Protein AF-A0A3B8M4D5-F1 (afdb_monomer)

pLDDT: mean 91.17, std 8.04, range [59.31, 98.25]

Nearest PDB structures (foldseek):
  3pgv-assembly1_A  TM=8.342E-01  e=9.798E-08  Klebsiella pneumoniae subsp. pneumoniae MGH 78578
  3pgv-assembly3_C  TM=8.034E-01  e=1.191E-07  Klebsiella pneumoniae subsp. pneumoniae MGH 78578
  3pgv-assembly4_D  TM=8.101E-01  e=1.448E-07  Klebsiella pneumoniae subsp. pneumoniae MGH 78578
  1nrw-assembly1_A  TM=7.906E-01  e=3.372E-07  Bacillus subtilis
  3dnp-assembly1_A-2  TM=8.404E-01  e=3.993E-06  Bacillus subtilis

Radius of gyration: 17.56 Å; Cα contacts (8 Å, |Δi|>4): 207; chains: 1; bounding box: 37×29×58 Å

Solvent-accessible surface area (backbone atoms only — not comparable to full-atom values): 8380 Å² total; per-residue (Å²): 134,87,80,77,68,63,65,47,78,37,49,44,86,78,63,58,22,42,96,84,69,48,72,48,70,69,57,52,53,53,54,53,57,46,42,75,73,71,22,46,34,30,44,40,33,66,52,47,62,86,71,44,47,66,56,42,64,72,64,71,64,47,58,34,34,32,16,47,70,59,27,32,29,26,38,69,91,61,51,79,75,45,77,62,66,78,52,71,70,57,48,52,53,50,49,53,52,47,41,71,78,37,76,86,65,56,51,69,48,79,43,97,89,69,50,33,40,23,18,74,78,45,80,83,89,69,59,94,88,63,83,77,85,54,51,73,33,93,80,107

Sequence (140 aa):
MISLPQIFGFDIDGTLLRSDGSLSKRVCSSIRAVTETGSTVVLSTGRPWSQVRHLADKLDVVEFSVCLNGATIHAFDGSLLRQNSMNQEQALAALEVARKLIPGVALGADMPDGSHIWETDFTHDFPADFDVDALVIPDA

Foldseek 3Di:
DDDDDQEDEFEQDPTQADPVRDGDPVSLVVLVVCVVVNHAYEYAYLAAPVVCLVVLVVSVRHQWYQYNRNQFIAGNVRHTPDGDDDDPVRVVVVVVVCCVVPPPDWDKDADNVRAIETEPPDDDPDDPPDDHDHDYDNRD

Mean predicted aligned error: 4.69 Å

Structure (mmCIF, N/CA/C/O backbone):
data_AF-A0A3B8M4D5-F1
#
_entry.id   AF-A0A3B8M4D5-F1
#
loop_
_atom_site.group_PDB
_atom_site.id
_atom_site.type_symbol
_atom_site.label_atom_id
_atom_site.label_alt_id
_atom_site.label_comp_id
_atom_site.label_asym_id
_atom_site.label_entity_id
_atom_site.label_seq_id
_atom_site.pdbx_PDB_ins_code
_atom_site.Cartn_x
_atom_site.Cartn_y
_atom_site.Cartn_z
_atom_site.occupancy
_atom_site.B_iso_or_equiv
_atom_site.auth_seq_id
_atom_site.auth_comp_id
_atom_site.auth_asym_id
_atom_site.auth_atom_id
_atom_site.pdbx_PDB_model_num
ATOM 1 N N . MET A 1 1 ? 3.886 -7.074 34.061 1.00 59.31 1 MET A N 1
ATOM 2 C CA . MET A 1 1 ? 2.831 -6.671 33.107 1.00 59.31 1 MET A CA 1
ATOM 3 C C . MET A 1 1 ? 3.455 -6.618 31.730 1.00 59.31 1 MET A C 1
ATOM 5 O O . MET A 1 1 ? 4.531 -6.050 31.610 1.00 59.31 1 MET A O 1
ATOM 9 N N . ILE A 1 2 ? 2.835 -7.247 30.733 1.00 73.50 2 ILE A N 1
ATOM 10 C CA . ILE A 1 2 ? 3.264 -7.108 29.338 1.00 73.50 2 ILE A CA 1
ATOM 11 C C . ILE A 1 2 ? 2.660 -5.794 28.835 1.00 73.50 2 ILE A C 1
ATOM 13 O O . ILE A 1 2 ? 1.445 -5.628 28.901 1.00 73.50 2 ILE A O 1
ATOM 17 N N . SER A 1 3 ? 3.501 -4.852 28.407 1.00 86.94 3 SER A N 1
ATOM 18 C CA . SER A 1 3 ? 3.040 -3.654 27.701 1.00 86.94 3 SER A CA 1
ATOM 19 C C . SER A 1 3 ? 2.662 -4.051 26.283 1.00 86.94 3 SER A C 1
ATOM 21 O O . SER A 1 3 ? 3.445 -4.728 25.615 1.00 86.94 3 SER A O 1
ATOM 23 N N . LEU A 1 4 ? 1.487 -3.630 25.818 1.00 91.94 4 LEU A N 1
ATOM 24 C CA . LEU A 1 4 ? 1.131 -3.794 24.414 1.00 91.94 4 LEU A CA 1
ATOM 25 C C . LEU A 1 4 ? 1.964 -2.840 23.541 1.00 91.94 4 LEU A C 1
ATOM 27 O O . LEU A 1 4 ? 2.355 -1.765 24.012 1.00 91.94 4 LEU A O 1
ATOM 31 N N . PRO A 1 5 ? 2.245 -3.219 22.282 1.00 95.81 5 PRO A N 1
ATOM 32 C CA . PRO A 1 5 ? 2.739 -2.292 21.275 1.00 95.81 5 PRO A CA 1
ATOM 33 C C . PRO A 1 5 ? 1.818 -1.076 21.128 1.00 95.81 5 PRO A C 1
ATOM 35 O O . PRO A 1 5 ? 0.593 -1.198 21.165 1.00 95.81 5 PRO A O 1
ATOM 38 N N . GLN A 1 6 ? 2.410 0.099 20.918 1.00 96.56 6 GLN A N 1
ATOM 39 C CA . GLN A 1 6 ? 1.645 1.321 20.647 1.00 96.56 6 GLN A CA 1
ATOM 40 C C . GLN A 1 6 ? 1.068 1.338 19.227 1.00 96.56 6 GLN A C 1
ATOM 42 O O . GLN A 1 6 ? 0.044 1.967 18.997 1.00 96.56 6 GLN A O 1
ATOM 47 N N . ILE A 1 7 ? 1.715 0.646 18.285 1.00 97.56 7 ILE A N 1
ATOM 48 C CA . ILE A 1 7 ? 1.322 0.591 16.877 1.00 97.56 7 ILE A CA 1
ATOM 49 C C . ILE A 1 7 ? 1.328 -0.866 16.419 1.00 97.56 7 ILE A C 1
ATOM 51 O O . ILE A 1 7 ? 2.281 -1.602 16.683 1.00 97.56 7 ILE A O 1
ATOM 55 N N . PHE A 1 8 ? 0.283 -1.253 15.694 1.00 97.56 8 PHE A N 1
ATOM 56 C CA . PHE A 1 8 ? 0.179 -2.519 14.983 1.00 97.56 8 PHE A CA 1
ATOM 57 C C . PHE A 1 8 ? 0.059 -2.249 13.483 1.00 97.56 8 PHE A C 1
ATOM 59 O O . PHE A 1 8 ? -0.937 -1.693 13.022 1.00 97.56 8 PHE A O 1
ATOM 66 N N . GLY A 1 9 ? 1.086 -2.641 12.729 1.00 97.44 9 GLY A N 1
ATOM 67 C CA . GLY A 1 9 ? 1.074 -2.617 11.269 1.00 97.44 9 GLY A CA 1
ATOM 68 C C . GLY A 1 9 ? 0.647 -3.971 10.717 1.00 97.44 9 GLY A C 1
ATOM 69 O O . GLY A 1 9 ? 1.219 -4.992 11.100 1.00 97.44 9 GLY A O 1
ATOM 70 N N . PHE A 1 10 ? -0.335 -3.981 9.821 1.00 97.38 10 PHE A N 1
ATOM 71 C CA . PHE A 1 10 ? -0.817 -5.197 9.175 1.00 97.38 10 PHE A CA 1
ATOM 72 C C . PHE A 1 10 ? -0.674 -5.110 7.665 1.00 97.38 10 PHE A C 1
ATOM 74 O O . PHE A 1 10 ? -1.153 -4.165 7.038 1.00 97.38 10 PHE A O 1
ATOM 81 N N . ASP A 1 11 ? -0.064 -6.141 7.094 1.00 97.56 11 ASP A N 1
ATOM 82 C CA . ASP A 1 11 ? -0.177 -6.406 5.668 1.00 97.56 11 ASP A CA 1
ATOM 83 C C . ASP A 1 11 ? -1.606 -6.825 5.285 1.00 97.56 11 ASP A C 1
ATOM 85 O O . ASP A 1 11 ? -2.387 -7.263 6.129 1.00 97.56 11 ASP A O 1
ATOM 89 N N . ILE A 1 12 ? -1.975 -6.641 4.019 1.00 95.12 12 ILE A N 1
ATOM 90 C CA . ILE A 1 12 ? -3.324 -6.884 3.506 1.00 95.12 12 ILE A CA 1
ATOM 91 C C . ILE A 1 12 ? -3.422 -8.282 2.898 1.00 95.12 12 ILE A C 1
ATOM 93 O O . ILE A 1 12 ? -4.157 -9.129 3.416 1.00 95.12 12 ILE A O 1
ATOM 97 N N . ASP A 1 13 ? -2.708 -8.518 1.803 1.00 91.06 13 ASP A N 1
ATOM 98 C CA . ASP A 1 13 ? -2.908 -9.668 0.927 1.00 91.06 13 ASP A CA 1
ATOM 99 C C . ASP A 1 13 ? -2.253 -10.922 1.492 1.00 91.06 13 ASP A C 1
ATOM 101 O O . ASP A 1 13 ? -1.056 -10.965 1.741 1.00 91.06 13 ASP A O 1
ATOM 105 N N . GLY A 1 14 ? -3.051 -11.964 1.736 1.00 88.94 14 GLY A N 1
ATOM 106 C CA . GLY A 1 14 ? -2.562 -13.172 2.406 1.00 88.94 14 GLY A CA 1
ATOM 107 C C . GLY A 1 14 ? -2.312 -12.999 3.911 1.00 88.94 14 GLY A C 1
ATOM 108 O O . GLY A 1 14 ? -1.941 -13.971 4.569 1.00 88.94 14 GLY A O 1
ATOM 109 N N . THR A 1 15 ? -2.576 -11.808 4.463 1.00 94.25 15 THR A N 1
ATOM 110 C CA . THR A 1 15 ? -2.444 -11.495 5.893 1.00 94.25 15 THR A CA 1
ATOM 111 C C . THR A 1 15 ? -3.804 -11.179 6.526 1.00 94.25 15 THR A C 1
ATOM 113 O O . THR A 1 15 ? -4.333 -11.986 7.295 1.00 94.25 15 THR A O 1
ATOM 116 N N . LEU A 1 16 ? -4.403 -10.020 6.219 1.00 94.75 16 LEU A N 1
ATOM 117 C CA . LEU A 1 16 ? -5.749 -9.667 6.694 1.00 94.75 16 LEU A CA 1
ATOM 118 C C . LEU A 1 16 ? -6.842 -10.261 5.811 1.00 94.75 16 LEU A C 1
ATOM 120 O O . LEU A 1 16 ? -7.857 -10.756 6.319 1.00 94.75 16 LEU A O 1
ATOM 124 N N . LEU A 1 17 ? -6.648 -10.173 4.495 1.00 93.19 17 LEU A N 1
ATOM 125 C CA . LEU A 1 17 ? -7.554 -10.746 3.517 1.00 93.19 17 LEU A CA 1
ATOM 126 C C . LEU A 1 17 ? -7.260 -12.228 3.353 1.00 93.19 17 LEU A C 1
ATOM 128 O O . LEU A 1 17 ? -6.115 -12.682 3.352 1.00 93.19 17 LEU A O 1
ATOM 132 N N . ARG A 1 18 ? -8.333 -12.994 3.200 1.00 91.62 18 ARG A N 1
ATOM 133 C CA . ARG A 1 18 ? -8.238 -14.385 2.773 1.00 91.62 18 ARG A C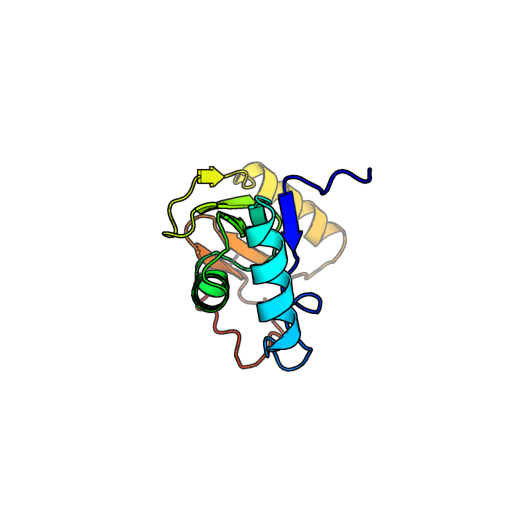A 1
ATOM 134 C C . ARG A 1 18 ? -7.825 -14.469 1.307 1.00 91.62 18 ARG A C 1
ATOM 136 O O . ARG A 1 18 ?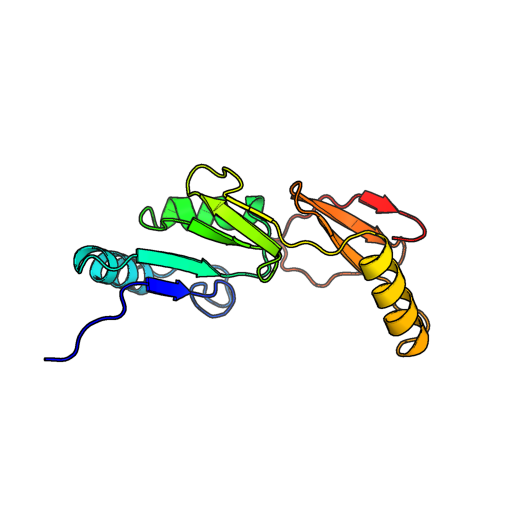 -7.884 -13.489 0.575 1.00 91.62 18 ARG A O 1
ATOM 143 N N . SER A 1 19 ? -7.498 -15.681 0.868 1.00 88.81 19 SER A N 1
ATOM 144 C CA . SER A 1 19 ? -7.180 -15.980 -0.533 1.00 88.81 19 SER A CA 1
ATOM 145 C C . SER A 1 19 ? -8.314 -15.658 -1.516 1.00 88.81 19 SER A C 1
ATOM 147 O O . SER A 1 19 ? -8.064 -15.577 -2.708 1.00 88.81 19 SER A O 1
ATOM 149 N N . ASP A 1 20 ? -9.551 -15.505 -1.034 1.00 89.44 20 ASP A N 1
ATOM 150 C CA . ASP A 1 20 ? -10.714 -15.078 -1.824 1.00 89.44 20 ASP A CA 1
ATOM 151 C C . ASP A 1 20 ? -10.963 -13.556 -1.758 1.00 89.44 20 ASP A C 1
ATOM 153 O O . ASP A 1 20 ? -12.046 -13.094 -2.107 1.00 89.44 20 ASP A O 1
ATOM 157 N N . GLY A 1 21 ? -10.011 -12.782 -1.224 1.00 87.44 21 GLY A N 1
ATOM 158 C CA . GLY A 1 21 ? -10.128 -11.335 -1.028 1.00 87.44 21 GLY A CA 1
ATOM 159 C C . GLY A 1 21 ? -11.059 -10.924 0.120 1.00 87.44 21 GLY A C 1
ATOM 160 O O . GLY A 1 21 ? -11.217 -9.736 0.406 1.00 87.44 21 GLY A O 1
ATOM 161 N N . SER A 1 22 ? -11.689 -11.870 0.829 1.00 90.94 22 SER A N 1
ATOM 162 C CA . SER A 1 22 ? -12.645 -11.542 1.886 1.00 90.94 22 SER A CA 1
ATOM 163 C C . SER A 1 22 ? -11.967 -11.202 3.216 1.00 90.94 22 SER A C 1
ATOM 165 O O . SER A 1 22 ? -11.053 -11.879 3.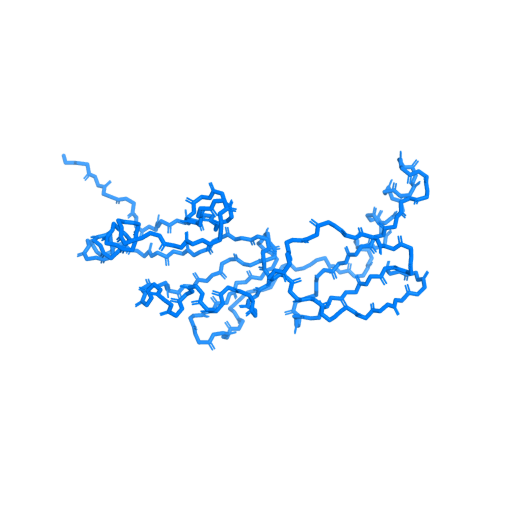691 1.00 90.94 22 SER A O 1
ATOM 167 N N . LEU A 1 23 ? -12.503 -10.185 3.893 1.00 92.94 23 LEU A N 1
ATOM 168 C CA . LEU A 1 23 ? -12.159 -9.865 5.279 1.00 92.94 23 LEU A CA 1
ATOM 169 C C . LEU A 1 23 ? -13.106 -10.585 6.250 1.00 92.94 23 LEU A C 1
ATOM 171 O O . LEU A 1 23 ? -14.332 -10.469 6.146 1.00 92.94 23 LEU A O 1
ATOM 175 N N . SER A 1 24 ? -12.551 -11.312 7.221 1.00 94.50 24 SER A N 1
ATOM 176 C CA . SER A 1 24 ? -13.344 -12.082 8.186 1.00 94.50 24 SER A CA 1
ATOM 177 C C . SER A 1 24 ? -13.906 -11.244 9.334 1.00 94.50 24 SER A C 1
ATOM 179 O O . SER A 1 24 ? -13.226 -10.368 9.860 1.00 94.50 24 SER A O 1
ATOM 181 N N . LYS A 1 25 ? -15.097 -11.612 9.833 1.00 95.25 25 LYS A N 1
ATOM 182 C CA . LYS A 1 25 ? -15.666 -11.012 11.055 1.00 95.25 25 LYS A CA 1
ATOM 183 C C . LYS A 1 25 ? -14.719 -11.118 12.255 1.00 95.25 25 LYS A C 1
ATOM 185 O O . LYS A 1 25 ? -14.587 -10.163 13.006 1.00 95.25 25 LYS A O 1
ATOM 190 N N . ARG A 1 26 ? -14.032 -12.258 12.407 1.00 96.06 26 ARG A N 1
ATOM 191 C CA . ARG A 1 26 ? -13.053 -12.481 13.483 1.00 96.06 26 ARG A CA 1
ATOM 192 C C . ARG A 1 26 ? -11.915 -11.459 13.422 1.00 96.06 26 ARG A C 1
ATOM 194 O O . ARG A 1 26 ? -11.594 -10.874 14.445 1.00 96.06 26 ARG A O 1
ATOM 201 N N . VAL A 1 27 ? -11.340 -11.241 12.238 1.00 95.56 27 VAL A N 1
ATOM 202 C CA . VAL A 1 27 ? -10.258 -10.267 12.023 1.00 95.56 27 VAL A CA 1
ATOM 203 C C . VAL A 1 27 ? -10.745 -8.852 12.329 1.00 95.56 27 VAL A C 1
ATOM 205 O O . VAL A 1 27 ? -10.097 -8.162 13.108 1.00 95.56 27 VAL A O 1
ATOM 208 N N . CYS A 1 28 ? -11.920 -8.452 11.824 1.00 95.31 28 CYS A N 1
ATOM 209 C CA . CYS A 1 28 ? -12.512 -7.150 12.154 1.00 95.31 28 CYS A CA 1
ATOM 210 C C . CYS A 1 28 ? -12.646 -6.951 13.672 1.00 95.31 28 CYS A C 1
ATOM 212 O O . CYS A 1 28 ? -12.257 -5.911 14.194 1.00 95.31 28 CYS A O 1
ATOM 214 N N . SER A 1 29 ? -13.178 -7.949 14.387 1.00 96.06 29 SER A N 1
ATOM 215 C CA . SER A 1 29 ? -13.341 -7.880 15.843 1.00 96.06 29 SER A CA 1
ATOM 216 C C . SER A 1 29 ? -12.003 -7.793 16.577 1.00 96.06 29 SER A C 1
ATOM 218 O O . SER A 1 29 ? -11.887 -7.020 17.520 1.00 96.06 29 SER A O 1
ATOM 220 N N . SER A 1 30 ? -10.986 -8.546 16.148 1.00 95.88 30 SER A N 1
ATOM 221 C CA . SER A 1 30 ? -9.651 -8.493 16.758 1.00 95.88 30 SER A CA 1
ATOM 222 C C . SER A 1 30 ? -8.960 -7.148 16.545 1.00 95.88 30 SER A C 1
ATOM 224 O O . SER A 1 30 ? -8.347 -6.636 17.476 1.00 95.88 30 SER A O 1
ATOM 226 N N . ILE A 1 31 ? -9.089 -6.559 15.355 1.00 96.44 31 ILE A N 1
ATOM 227 C CA . ILE A 1 31 ? -8.541 -5.230 15.065 1.00 96.44 31 ILE A CA 1
ATOM 228 C C . ILE A 1 31 ? -9.237 -4.170 15.928 1.00 96.44 31 ILE A C 1
ATOM 230 O O . ILE A 1 31 ? -8.568 -3.369 16.568 1.00 96.44 31 ILE A O 1
ATOM 234 N N . ARG A 1 32 ? -10.570 -4.197 16.037 1.00 95.62 32 ARG A N 1
ATOM 235 C CA . ARG A 1 32 ? -11.293 -3.250 16.906 1.00 95.62 32 ARG A CA 1
ATOM 236 C C . ARG A 1 32 ? -10.884 -3.388 18.376 1.00 95.62 32 ARG A C 1
ATOM 238 O O . ARG A 1 32 ? -10.589 -2.389 19.026 1.00 95.62 32 ARG A O 1
ATOM 245 N N . ALA A 1 33 ? -10.755 -4.619 18.866 1.00 95.44 33 ALA A N 1
ATOM 246 C CA . ALA A 1 33 ? -10.324 -4.873 20.239 1.00 95.44 33 ALA A CA 1
ATOM 247 C C . ALA A 1 33 ? -8.914 -4.329 20.540 1.00 95.44 33 ALA A C 1
ATOM 249 O O . ALA A 1 33 ? -8.671 -3.879 21.654 1.00 95.44 33 ALA A O 1
ATOM 250 N N . VAL A 1 34 ? -7.984 -4.335 19.571 1.00 94.75 34 VAL A N 1
ATOM 251 C CA . VAL A 1 34 ? -6.648 -3.746 19.788 1.00 94.75 34 VAL A CA 1
ATOM 252 C C . VAL A 1 34 ? -6.697 -2.219 19.827 1.00 94.75 34 VAL A C 1
ATOM 254 O O . VAL A 1 34 ? -5.974 -1.596 20.598 1.00 94.75 34 VAL A O 1
ATOM 257 N N . THR A 1 35 ? -7.591 -1.593 19.060 1.00 95.06 35 THR A N 1
ATOM 258 C CA . THR A 1 35 ? -7.760 -0.133 19.129 1.00 95.06 35 THR A CA 1
ATOM 259 C C . THR A 1 35 ? -8.383 0.326 20.446 1.00 95.06 35 THR A C 1
ATOM 261 O O . THR A 1 35 ? -8.007 1.368 20.977 1.00 95.06 35 THR A O 1
ATOM 264 N N . GLU A 1 36 ? -9.245 -0.494 21.055 1.00 95.25 36 GLU A N 1
ATOM 265 C CA . GLU A 1 36 ? -9.819 -0.233 22.384 1.00 95.25 36 GLU A CA 1
ATOM 266 C C . GLU A 1 36 ? -8.765 -0.234 23.507 1.00 95.25 36 GLU A C 1
ATOM 268 O O . GLU A 1 36 ? -9.000 0.346 24.566 1.00 95.25 36 GLU A O 1
ATOM 273 N N . THR A 1 37 ? -7.578 -0.818 23.285 1.00 94.75 37 THR A N 1
ATOM 274 C CA . THR A 1 37 ? -6.456 -0.732 24.238 1.00 94.75 37 THR A CA 1
ATOM 275 C C . THR A 1 37 ? -5.628 0.547 24.094 1.00 94.75 37 THR A C 1
ATOM 277 O O . THR A 1 37 ? -4.633 0.706 24.800 1.00 94.75 37 THR A O 1
ATOM 280 N N . GLY A 1 38 ? -6.013 1.454 23.190 1.00 94.81 38 GLY A N 1
ATOM 281 C CA . GLY A 1 38 ? -5.278 2.682 22.883 1.00 94.81 38 GLY A CA 1
ATOM 282 C C . GLY A 1 38 ? -4.111 2.483 21.914 1.00 94.81 38 GLY A C 1
ATOM 283 O O . GLY A 1 38 ? -3.281 3.379 21.778 1.00 94.81 38 GLY A O 1
ATOM 284 N N . SER A 1 39 ? -4.021 1.319 21.262 1.00 96.56 39 SER A N 1
ATOM 285 C CA . SER A 1 39 ? -3.022 1.064 20.224 1.00 96.56 39 SER A CA 1
ATOM 286 C C . SER A 1 39 ? -3.526 1.537 18.860 1.00 96.56 39 SER A C 1
ATOM 288 O O . SER A 1 39 ? -4.677 1.300 18.500 1.00 96.56 39 SER A O 1
ATOM 290 N N . THR A 1 40 ? -2.650 2.145 18.069 1.00 96.81 40 THR A N 1
ATOM 291 C CA . THR A 1 40 ? -2.946 2.560 16.693 1.00 96.81 40 THR A CA 1
ATOM 292 C C . THR A 1 40 ? -2.850 1.368 15.742 1.00 96.81 40 THR A C 1
ATOM 294 O O . THR A 1 40 ? -1.925 0.555 15.833 1.00 96.81 40 THR A O 1
ATOM 297 N N . VAL A 1 41 ? -3.781 1.286 14.791 1.00 97.50 41 VAL A N 1
ATOM 298 C CA . VAL A 1 41 ? -3.759 0.305 13.700 1.00 97.50 41 VAL A CA 1
ATOM 299 C C . VAL A 1 41 ? -3.401 0.991 12.387 1.00 97.50 41 VAL A C 1
ATOM 301 O O . VAL A 1 41 ? -3.977 2.018 12.026 1.00 97.50 41 VAL A O 1
ATOM 304 N N . VAL A 1 42 ? -2.466 0.379 11.661 1.00 98.00 42 VAL A N 1
ATOM 305 C CA . VAL A 1 42 ? -1.930 0.854 10.383 1.00 98.00 42 VAL A CA 1
ATOM 306 C C . VAL A 1 42 ? -2.012 -0.274 9.360 1.00 98.00 42 VAL A C 1
ATOM 308 O O . VAL A 1 42 ? -1.659 -1.415 9.666 1.00 98.00 42 VAL A O 1
ATOM 311 N N . LEU A 1 43 ? -2.440 0.033 8.136 1.00 98.25 43 LEU A N 1
ATOM 312 C CA . LEU A 1 43 ? -2.306 -0.895 7.007 1.00 98.25 43 LEU A CA 1
ATOM 313 C C . LEU A 1 43 ? -0.955 -0.682 6.319 1.00 98.25 43 LEU A C 1
ATOM 315 O O . LEU A 1 43 ? -0.507 0.453 6.202 1.00 98.25 43 LEU A O 1
ATOM 319 N N . SER A 1 44 ? -0.302 -1.751 5.869 1.00 98.12 44 SER A N 1
ATOM 320 C CA . SER A 1 44 ? 1.008 -1.700 5.212 1.00 98.12 44 SER A CA 1
ATOM 321 C C . SER A 1 44 ? 1.049 -2.631 4.011 1.00 98.12 44 SER A C 1
ATOM 323 O O . SER A 1 44 ? 1.130 -3.834 4.189 1.00 98.12 44 SER A O 1
ATOM 325 N N . THR A 1 45 ? 1.015 -2.101 2.792 1.00 96.38 45 THR A N 1
ATOM 326 C CA . THR A 1 45 ? 0.777 -2.904 1.584 1.00 96.38 45 THR A CA 1
ATOM 327 C C . THR A 1 45 ? 1.533 -2.382 0.361 1.00 96.38 45 THR A C 1
ATOM 329 O O . THR A 1 45 ? 1.952 -1.223 0.307 1.00 96.38 45 THR A O 1
ATOM 332 N N . GLY A 1 46 ? 1.671 -3.243 -0.648 1.00 92.94 46 GLY A N 1
ATOM 333 C CA . GLY A 1 46 ? 2.088 -2.858 -1.995 1.00 92.94 46 GLY A CA 1
ATOM 334 C C . GLY A 1 46 ? 1.019 -2.096 -2.778 1.00 92.94 46 GLY A C 1
ATOM 335 O O . GLY A 1 46 ? 1.359 -1.387 -3.715 1.00 92.94 46 GLY A O 1
ATOM 336 N N . ARG A 1 47 ? -0.256 -2.185 -2.380 1.00 91.62 47 ARG A N 1
ATOM 337 C CA . ARG A 1 47 ? -1.360 -1.519 -3.081 1.00 91.62 47 ARG A CA 1
ATOM 338 C C . ARG A 1 47 ? -1.258 0.018 -3.006 1.00 91.62 47 ARG A C 1
ATOM 340 O O . ARG A 1 47 ? -0.796 0.548 -1.987 1.00 91.62 47 ARG A O 1
ATOM 347 N N . PRO A 1 48 ? -1.731 0.753 -4.029 1.00 92.81 48 PRO A N 1
ATOM 348 C CA . PRO A 1 48 ? -1.944 2.198 -3.946 1.00 92.81 48 PRO A CA 1
ATOM 349 C C . PRO A 1 48 ? -3.114 2.540 -3.011 1.00 92.81 48 PRO A C 1
ATOM 351 O O . PRO A 1 48 ? -4.001 1.718 -2.765 1.00 92.81 48 PRO A O 1
ATOM 354 N N . TRP A 1 49 ? -3.172 3.791 -2.541 1.00 94.19 49 TRP A N 1
ATOM 355 C CA . TRP A 1 49 ? -4.248 4.265 -1.658 1.00 94.19 49 TRP A CA 1
ATOM 356 C C . TRP A 1 49 ? -5.657 4.019 -2.220 1.00 94.19 49 TRP A C 1
ATOM 358 O O . TRP A 1 49 ? -6.553 3.615 -1.475 1.00 94.19 49 TRP A O 1
ATOM 368 N N . SER A 1 50 ? -5.847 4.210 -3.530 1.00 90.12 50 SER A N 1
ATOM 369 C CA . SER A 1 50 ? -7.125 3.993 -4.225 1.00 90.12 50 SER A CA 1
ATOM 370 C C . SER A 1 50 ? -7.719 2.609 -3.947 1.00 90.12 50 SER A C 1
ATOM 372 O O . SER A 1 50 ? -8.926 2.482 -3.758 1.00 90.12 50 SER A O 1
ATOM 374 N N . GLN A 1 51 ? -6.867 1.591 -3.832 1.00 88.50 51 GLN A N 1
ATOM 375 C CA . GLN A 1 51 ? -7.268 0.214 -3.555 1.00 88.50 51 GLN A CA 1
ATOM 376 C C . GLN A 1 51 ? -7.332 -0.112 -2.055 1.00 88.50 51 GLN A C 1
ATOM 378 O O . GLN A 1 51 ? -8.023 -1.049 -1.653 1.00 88.50 51 GLN A O 1
ATOM 383 N N . VAL A 1 52 ? -6.627 0.644 -1.208 1.00 93.81 52 VAL A N 1
ATOM 384 C CA . VAL A 1 52 ? -6.639 0.467 0.255 1.00 93.81 52 VAL A CA 1
ATOM 385 C C . VAL A 1 52 ? -7.885 1.072 0.890 1.00 93.81 52 VAL A C 1
ATOM 387 O O . VAL A 1 52 ? -8.412 0.513 1.856 1.00 93.81 52 VAL A O 1
ATOM 390 N N . ARG A 1 53 ? -8.387 2.181 0.335 1.00 94.06 53 ARG A N 1
ATOM 391 C CA . ARG A 1 53 ? -9.500 2.961 0.889 1.00 94.06 53 ARG A CA 1
ATOM 392 C C . ARG A 1 53 ? -10.700 2.100 1.284 1.00 94.06 53 ARG A C 1
ATOM 394 O O . ARG A 1 53 ? -11.167 2.192 2.411 1.00 94.06 53 ARG A O 1
ATOM 401 N N . HIS A 1 54 ? -11.155 1.208 0.405 1.00 91.00 54 HIS A N 1
ATOM 402 C CA . HIS A 1 54 ? -12.314 0.352 0.684 1.00 91.00 54 HIS A CA 1
ATOM 403 C C . HIS A 1 54 ? -12.118 -0.557 1.905 1.00 91.00 54 HIS A C 1
ATOM 405 O O . HIS A 1 54 ? -13.064 -0.821 2.651 1.00 91.00 54 HIS A O 1
ATOM 411 N N . LEU A 1 55 ? -10.894 -1.048 2.120 1.00 92.75 55 LEU A N 1
ATOM 412 C CA . LEU A 1 55 ? -10.571 -1.867 3.281 1.00 92.75 55 LEU A CA 1
ATOM 413 C C . LEU A 1 55 ? -10.460 -1.019 4.551 1.00 92.75 55 LEU A C 1
ATOM 415 O O . LEU A 1 55 ? -10.975 -1.430 5.592 1.00 92.75 55 LEU A O 1
ATOM 419 N N . ALA A 1 56 ? -9.819 0.148 4.457 1.00 95.12 56 ALA A N 1
ATOM 420 C CA . ALA A 1 56 ? -9.725 1.101 5.557 1.00 95.12 56 ALA A CA 1
ATOM 421 C C . ALA A 1 56 ? -11.125 1.526 6.035 1.00 95.12 56 ALA A C 1
ATOM 423 O O . ALA A 1 56 ? -11.413 1.396 7.224 1.00 95.12 56 ALA A O 1
ATOM 424 N N . ASP A 1 57 ? -12.019 1.888 5.109 1.00 94.50 57 ASP A N 1
ATOM 425 C CA . ASP A 1 57 ? -13.422 2.238 5.376 1.00 94.50 57 ASP A CA 1
ATOM 426 C C . ASP A 1 57 ? -14.178 1.085 6.060 1.00 94.50 57 ASP A C 1
ATOM 428 O O . ASP A 1 57 ? -14.957 1.286 6.989 1.00 94.50 57 ASP A O 1
ATOM 432 N N . LYS A 1 58 ? -13.943 -0.163 5.633 1.00 92.44 58 LYS A N 1
ATOM 433 C CA . LYS A 1 58 ? -14.596 -1.346 6.219 1.00 92.44 58 LYS A CA 1
ATOM 434 C C . LYS A 1 58 ? -14.119 -1.645 7.643 1.00 92.44 58 LYS A C 1
ATOM 436 O O . LYS A 1 58 ? -14.886 -2.176 8.453 1.00 92.44 58 LYS A O 1
ATOM 441 N N . LEU A 1 59 ? -12.847 -1.385 7.936 1.00 93.94 59 LEU A N 1
ATOM 442 C CA . LEU A 1 59 ? -12.286 -1.551 9.274 1.00 93.94 59 LEU A CA 1
ATOM 443 C C . LEU A 1 59 ? -12.731 -0.416 10.201 1.00 93.94 59 LEU A C 1
ATOM 445 O O . LEU A 1 59 ? -13.108 -0.713 11.338 1.00 93.94 59 LEU A O 1
ATOM 449 N N . ASP A 1 60 ? -12.766 0.817 9.685 1.00 92.38 60 ASP A N 1
ATOM 450 C CA . ASP A 1 60 ? -13.234 2.047 10.351 1.00 92.38 60 ASP A CA 1
ATOM 451 C C . ASP A 1 60 ? -12.439 2.418 11.618 1.00 92.38 60 ASP A C 1
ATOM 453 O O . ASP A 1 60 ? -12.908 3.114 12.510 1.00 92.38 60 ASP A O 1
ATOM 457 N N . VAL A 1 61 ? -11.222 1.884 11.735 1.00 95.44 61 VAL A N 1
ATOM 458 C CA . VAL A 1 61 ? -10.322 2.101 12.883 1.00 95.44 61 VAL A CA 1
ATOM 459 C C . VAL A 1 61 ? -8.853 2.238 12.462 1.00 95.44 61 VAL A C 1
ATOM 461 O O . VAL A 1 61 ? -7.954 2.218 13.299 1.00 95.44 61 VAL A O 1
ATOM 464 N N . VAL A 1 62 ? -8.597 2.322 11.153 1.00 96.81 62 VAL A N 1
ATOM 465 C CA . VAL A 1 62 ? -7.255 2.514 10.589 1.00 96.81 62 VAL A CA 1
ATOM 466 C C . VAL A 1 62 ? -6.921 3.999 10.645 1.00 96.81 62 VAL A C 1
ATOM 468 O O . VAL A 1 62 ? -7.682 4.813 10.134 1.00 96.81 62 VAL A O 1
ATOM 471 N N . GLU A 1 63 ? -5.780 4.356 11.230 1.00 96.00 63 GLU A N 1
ATOM 472 C CA . GLU A 1 63 ? -5.392 5.764 11.397 1.00 96.00 63 GLU A CA 1
ATOM 473 C C . GLU A 1 63 ? -4.666 6.313 10.158 1.00 96.00 63 GLU A C 1
ATOM 475 O O . GLU A 1 63 ? -4.963 7.401 9.662 1.00 96.00 63 GLU A O 1
ATOM 480 N N . PHE A 1 64 ? -3.738 5.526 9.617 1.00 97.62 64 PHE A N 1
ATOM 481 C CA . PHE A 1 64 ? -3.047 5.806 8.364 1.00 97.62 64 PHE A CA 1
ATOM 482 C C . PHE A 1 64 ? -2.651 4.503 7.667 1.00 97.62 64 PHE A C 1
ATOM 484 O O . PHE A 1 64 ? -2.675 3.422 8.260 1.00 97.62 64 PHE A O 1
ATOM 491 N N . SER A 1 65 ? -2.300 4.602 6.388 1.00 98.25 65 SER A N 1
ATOM 492 C CA . SER A 1 65 ? -1.906 3.467 5.556 1.00 98.25 65 SER A CA 1
ATOM 493 C C . SER A 1 65 ? -0.568 3.728 4.878 1.00 98.25 65 SER A C 1
ATOM 495 O O . SER A 1 65 ? -0.386 4.740 4.203 1.00 98.25 65 SER A O 1
ATOM 497 N N . VAL A 1 66 ? 0.359 2.792 5.046 1.00 98.19 66 VAL A N 1
ATOM 498 C CA . VAL A 1 66 ? 1.618 2.691 4.311 1.00 98.19 66 VAL A CA 1
ATOM 499 C C . VAL A 1 66 ? 1.322 1.956 3.001 1.00 98.19 66 VAL A C 1
ATOM 501 O O . VAL A 1 66 ? 0.957 0.782 3.009 1.00 98.19 66 VAL A O 1
ATOM 504 N N . CYS A 1 67 ? 1.425 2.665 1.885 1.00 96.69 67 CYS A N 1
ATOM 505 C CA . CYS A 1 67 ? 1.051 2.192 0.552 1.00 96.69 67 CYS A CA 1
ATOM 506 C C . CYS A 1 67 ? 2.293 2.071 -0.340 1.00 96.69 67 CYS A C 1
ATOM 508 O O . CYS A 1 67 ? 3.370 2.569 0.014 1.00 96.69 67 CYS A O 1
ATOM 510 N N . LEU A 1 68 ? 2.149 1.424 -1.501 1.00 95.38 68 LEU A N 1
ATOM 511 C CA . LEU A 1 68 ? 3.219 1.278 -2.498 1.00 95.38 68 LEU A CA 1
ATOM 512 C C . LEU A 1 68 ? 4.535 0.759 -1.888 1.00 95.38 68 LEU A C 1
ATOM 514 O O . LEU A 1 68 ? 5.611 1.317 -2.106 1.00 95.38 68 LEU A O 1
ATOM 518 N N . ASN A 1 69 ? 4.440 -0.266 -1.034 1.00 95.81 69 ASN A N 1
ATOM 519 C CA . ASN A 1 69 ? 5.572 -0.856 -0.308 1.00 95.81 69 ASN A CA 1
ATOM 520 C C . ASN A 1 69 ? 6.372 0.161 0.534 1.00 95.81 69 ASN A C 1
ATOM 522 O O . ASN A 1 69 ? 7.571 -0.002 0.760 1.00 95.81 69 ASN A O 1
ATOM 526 N N . GLY A 1 70 ? 5.711 1.219 1.010 1.00 96.44 70 GLY A N 1
ATOM 527 C CA . GLY A 1 70 ? 6.321 2.278 1.813 1.00 96.44 70 GLY A CA 1
ATOM 528 C C . GLY A 1 70 ? 6.732 3.525 1.040 1.00 96.44 70 GLY A C 1
ATOM 529 O O . GLY A 1 70 ? 7.264 4.453 1.655 1.00 96.44 70 GLY A O 1
ATOM 530 N N . ALA A 1 71 ? 6.471 3.593 -0.269 1.00 96.75 71 ALA A N 1
ATOM 531 C CA . ALA A 1 71 ? 6.730 4.802 -1.043 1.00 96.75 71 ALA A CA 1
ATOM 532 C C . ALA A 1 71 ? 5.773 5.948 -0.680 1.00 96.75 71 ALA A C 1
ATOM 534 O O . ALA A 1 71 ? 6.164 7.110 -0.798 1.00 96.75 71 ALA A O 1
ATOM 535 N N . THR A 1 72 ? 4.561 5.662 -0.191 1.00 97.25 72 THR A N 1
ATOM 536 C CA . THR A 1 72 ? 3.633 6.695 0.296 1.00 97.25 72 THR A CA 1
ATOM 537 C C . THR A 1 72 ? 2.977 6.319 1.622 1.00 97.25 72 THR A C 1
ATOM 539 O O . THR A 1 72 ? 2.812 5.148 1.964 1.00 97.25 72 THR A O 1
ATOM 542 N N . ILE A 1 73 ? 2.609 7.336 2.402 1.00 98.00 73 ILE A N 1
ATOM 543 C CA . ILE A 1 73 ? 1.788 7.203 3.606 1.00 98.00 73 ILE A CA 1
ATOM 544 C C . ILE A 1 73 ? 0.600 8.142 3.463 1.00 98.00 73 ILE A C 1
ATOM 546 O O . ILE A 1 73 ? 0.791 9.345 3.281 1.00 98.00 73 ILE A O 1
ATOM 550 N N . HIS A 1 74 ? -0.605 7.597 3.585 1.00 97.50 74 HIS A N 1
ATOM 551 C CA . HIS A 1 74 ? -1.854 8.347 3.500 1.00 97.50 74 HIS A CA 1
ATOM 552 C C . HIS A 1 74 ? -2.590 8.317 4.838 1.00 97.50 74 HIS A C 1
ATOM 554 O O . HIS A 1 74 ? -2.647 7.276 5.496 1.00 97.50 74 HIS A O 1
ATOM 560 N N . ALA A 1 75 ? -3.155 9.454 5.236 1.00 97.00 75 ALA A N 1
ATOM 561 C CA . ALA A 1 75 ? -4.129 9.525 6.318 1.00 97.00 75 ALA A CA 1
ATOM 562 C C . ALA A 1 75 ? -5.423 8.798 5.923 1.00 97.00 75 ALA A C 1
ATOM 564 O O . ALA A 1 75 ? -5.653 8.520 4.746 1.00 97.00 75 ALA A O 1
ATOM 565 N N . PHE A 1 76 ? -6.293 8.531 6.899 1.00 95.25 76 PHE A N 1
ATOM 566 C CA . PHE A 1 76 ? -7.591 7.895 6.65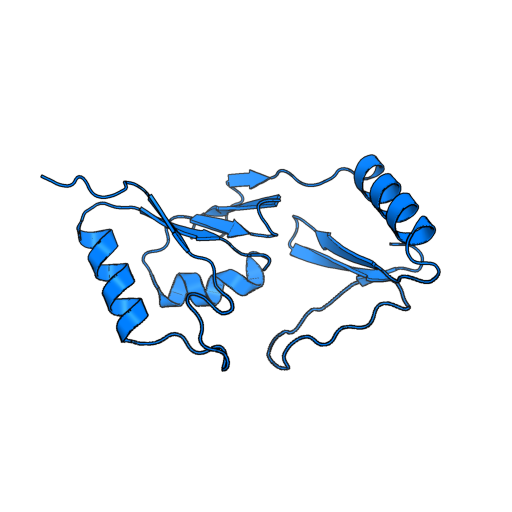3 1.00 95.25 76 PHE A CA 1
ATOM 567 C C . PHE A 1 76 ? -8.465 8.633 5.617 1.00 95.25 76 PHE A C 1
ATOM 569 O O . PHE A 1 76 ? -9.153 7.995 4.827 1.00 95.25 76 PHE A O 1
ATOM 576 N N . ASP A 1 77 ? -8.406 9.967 5.564 1.00 94.25 77 ASP A N 1
ATOM 577 C CA . ASP A 1 77 ? -9.143 10.770 4.575 1.00 94.25 77 ASP A CA 1
ATOM 578 C C . ASP A 1 77 ? -8.512 10.762 3.165 1.00 94.25 77 ASP A C 1
ATOM 580 O O . ASP A 1 77 ? -9.057 11.348 2.228 1.00 94.25 77 ASP A O 1
ATOM 584 N N . GLY A 1 78 ? -7.376 10.080 3.004 1.00 93.62 78 GLY A N 1
ATOM 585 C CA . GLY A 1 78 ? -6.605 9.977 1.771 1.00 93.62 78 GLY A CA 1
ATOM 586 C C . GLY A 1 78 ? 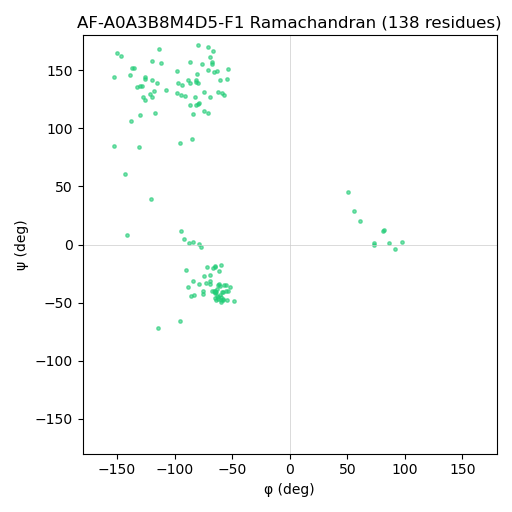-5.524 11.035 1.590 1.00 93.62 78 GLY A C 1
ATOM 587 O O . GLY A 1 78 ? -4.748 10.936 0.634 1.00 93.62 78 GLY A O 1
ATOM 588 N N . SER A 1 79 ? -5.414 12.005 2.500 1.00 95.56 79 SER A N 1
ATOM 589 C CA . SER A 1 79 ? -4.365 13.023 2.457 1.00 95.56 79 SER A CA 1
ATOM 590 C C . SER A 1 79 ? -2.980 12.381 2.499 1.00 95.56 79 SER A C 1
ATOM 592 O O . SER A 1 79 ? -2.688 11.554 3.365 1.00 95.56 79 SER A O 1
ATOM 594 N N . LEU A 1 80 ? -2.101 12.781 1.578 1.00 96.69 80 LEU A N 1
ATOM 595 C CA . LEU A 1 80 ? -0.716 12.320 1.546 1.00 96.69 80 LEU A CA 1
ATOM 596 C C . LEU A 1 80 ? 0.060 12.931 2.720 1.00 96.69 80 LEU A C 1
ATOM 598 O O . LEU A 1 80 ? 0.296 14.137 2.765 1.00 96.69 80 LEU A O 1
ATOM 602 N N . LEU A 1 81 ? 0.476 12.090 3.663 1.00 97.25 81 LEU A N 1
ATOM 603 C CA . LEU A 1 81 ? 1.277 12.488 4.822 1.00 97.25 81 LEU A CA 1
ATOM 604 C C . LEU A 1 81 ? 2.773 12.446 4.519 1.00 97.25 81 LEU A C 1
ATOM 606 O O . LEU A 1 81 ? 3.541 13.265 5.026 1.00 97.25 81 LEU A O 1
ATOM 610 N N . ARG A 1 82 ? 3.205 11.465 3.720 1.00 97.75 82 ARG A N 1
ATOM 611 C CA . ARG A 1 82 ? 4.613 11.294 3.361 1.00 97.75 82 ARG A CA 1
ATOM 612 C C . ARG A 1 82 ? 4.767 10.608 2.014 1.00 97.75 82 ARG A C 1
ATOM 614 O O . ARG A 1 82 ? 4.032 9.677 1.710 1.00 97.75 82 ARG A O 1
ATOM 621 N N . GLN A 1 83 ? 5.789 11.021 1.274 1.00 96.94 83 GLN A N 1
ATOM 622 C CA . GLN A 1 83 ? 6.228 10.391 0.037 1.00 96.94 83 GLN A CA 1
ATOM 623 C C . GLN A 1 83 ? 7.739 10.154 0.084 1.00 96.94 83 GLN A C 1
ATOM 625 O O . GLN A 1 83 ? 8.503 11.017 0.516 1.00 96.94 83 GLN A O 1
ATOM 630 N N . ASN A 1 84 ? 8.153 8.970 -0.349 1.00 95.81 84 ASN A N 1
ATOM 631 C CA . ASN A 1 84 ? 9.532 8.529 -0.493 1.00 95.81 84 ASN A CA 1
ATOM 632 C C . ASN A 1 84 ? 9.650 7.652 -1.750 1.00 95.81 84 ASN A C 1
ATOM 634 O O . ASN A 1 84 ? 9.943 6.460 -1.673 1.00 95.81 84 ASN A O 1
ATOM 638 N N . SER A 1 85 ? 9.336 8.240 -2.902 1.00 93.25 85 SER A N 1
ATOM 639 C CA . SER A 1 85 ? 9.393 7.583 -4.207 1.00 93.25 85 SER A CA 1
ATOM 640 C C . SER A 1 85 ? 10.789 7.672 -4.820 1.00 93.25 85 SER A C 1
ATOM 642 O O . SER A 1 85 ? 11.546 8.598 -4.520 1.00 93.25 85 SER A O 1
ATOM 644 N N . MET A 1 86 ? 11.107 6.748 -5.728 1.00 93.94 86 MET A N 1
ATOM 645 C CA . MET A 1 86 ? 12.266 6.914 -6.604 1.00 93.94 86 MET A CA 1
ATOM 646 C C . MET A 1 86 ? 12.097 8.181 -7.445 1.00 93.94 86 MET A C 1
ATOM 648 O O . MET A 1 86 ? 10.992 8.506 -7.884 1.00 93.94 86 MET A O 1
ATOM 652 N N . ASN A 1 87 ? 13.190 8.907 -7.659 1.00 92.00 87 ASN A N 1
ATOM 653 C CA . ASN A 1 87 ? 13.231 9.921 -8.705 1.00 92.00 87 ASN A CA 1
ATOM 654 C C . ASN A 1 87 ? 13.477 9.258 -10.076 1.00 92.00 87 ASN A C 1
ATOM 656 O O . ASN A 1 87 ? 13.780 8.067 -1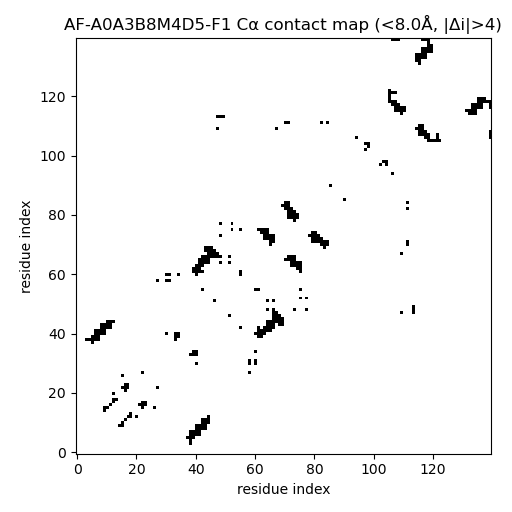0.161 1.00 92.00 87 ASN A O 1
ATOM 660 N N . GLN A 1 88 ? 13.365 10.041 -11.149 1.00 88.62 88 GLN A N 1
ATOM 661 C CA . GLN A 1 88 ? 13.531 9.536 -12.513 1.00 88.62 88 GLN A CA 1
ATOM 662 C C . GLN A 1 88 ? 14.902 8.878 -12.744 1.00 88.62 88 GLN A C 1
ATOM 664 O O . GLN A 1 88 ? 14.976 7.826 -13.366 1.00 88.62 88 GLN A O 1
ATOM 669 N N . GLU A 1 89 ? 15.985 9.455 -12.219 1.00 94.38 89 GLU A N 1
ATOM 670 C CA . GLU A 1 89 ? 17.336 8.897 -12.363 1.00 94.38 89 GLU A CA 1
ATOM 671 C C . GLU A 1 89 ? 17.452 7.518 -11.695 1.00 94.38 89 GLU A C 1
ATOM 673 O O . GLU A 1 89 ? 17.973 6.578 -12.290 1.00 94.38 89 GLU A O 1
ATOM 678 N N . GLN A 1 90 ? 16.913 7.372 -10.483 1.00 95.12 90 GLN A N 1
ATOM 679 C CA . GLN A 1 90 ? 16.897 6.108 -9.746 1.00 95.12 90 GLN A CA 1
ATOM 680 C C . GLN A 1 90 ? 16.049 5.045 -10.449 1.00 95.12 90 GLN A C 1
ATOM 682 O O . GLN A 1 90 ? 16.463 3.888 -10.509 1.00 95.12 90 GLN A O 1
ATOM 687 N N . ALA A 1 91 ? 14.892 5.433 -10.993 1.00 91.62 91 ALA A N 1
ATOM 688 C CA . ALA A 1 91 ? 14.023 4.534 -11.746 1.00 91.62 91 ALA A CA 1
ATOM 689 C C . ALA A 1 91 ? 14.713 4.033 -13.027 1.00 91.62 91 ALA A C 1
ATOM 691 O O . ALA A 1 91 ? 14.789 2.826 -13.249 1.00 91.62 91 ALA A O 1
ATOM 692 N N . LEU A 1 92 ? 15.317 4.936 -13.808 1.00 90.38 92 LEU A N 1
ATOM 693 C CA . LEU A 1 92 ? 16.062 4.582 -15.022 1.00 90.38 92 LEU A CA 1
ATOM 694 C C . LEU A 1 92 ? 17.287 3.705 -14.718 1.00 90.38 92 LEU A C 1
ATOM 696 O O . LEU A 1 92 ? 17.567 2.756 -15.448 1.00 90.38 92 LEU A O 1
ATOM 700 N N . ALA A 1 93 ? 17.994 3.967 -13.616 1.00 94.94 93 ALA A N 1
ATOM 701 C CA . ALA A 1 93 ? 19.105 3.121 -13.186 1.00 94.94 93 ALA A CA 1
ATOM 702 C C . ALA A 1 93 ? 18.635 1.707 -12.794 1.00 94.94 93 ALA A C 1
ATOM 704 O O . ALA A 1 93 ? 19.289 0.717 -13.128 1.00 94.94 93 ALA A O 1
ATOM 705 N N . ALA A 1 94 ? 17.491 1.588 -12.111 1.00 94.00 94 ALA A N 1
ATOM 706 C CA . ALA A 1 94 ? 16.898 0.293 -11.782 1.00 94.00 94 ALA A CA 1
ATOM 707 C C . ALA A 1 94 ? 16.452 -0.468 -13.044 1.00 94.00 94 ALA A C 1
ATOM 709 O O . ALA A 1 94 ? 16.720 -1.667 -13.156 1.00 94.00 94 ALA A O 1
ATOM 710 N N . LEU A 1 95 ? 15.849 0.233 -14.010 1.00 91.31 95 LEU A N 1
ATOM 711 C CA . LEU A 1 95 ? 15.475 -0.293 -15.326 1.00 91.31 95 LEU A CA 1
ATOM 712 C C . LEU A 1 95 ? 16.692 -0.855 -16.076 1.00 91.31 95 LEU A C 1
ATOM 714 O O . LEU A 1 95 ? 16.645 -1.981 -16.575 1.00 91.31 95 LEU A O 1
ATOM 718 N N . GLU A 1 96 ? 17.806 -0.117 -16.115 1.00 93.69 96 GLU A N 1
ATOM 719 C CA . GLU A 1 96 ? 19.042 -0.574 -16.762 1.00 93.69 96 GLU A CA 1
ATOM 720 C C . GLU A 1 96 ? 19.563 -1.875 -16.129 1.00 93.69 96 GLU A C 1
ATOM 722 O O . GLU A 1 96 ? 19.903 -2.834 -16.832 1.00 93.69 96 GLU A O 1
ATOM 727 N N . VAL A 1 97 ? 19.578 -1.943 -14.793 1.00 96.62 97 VAL A N 1
ATOM 728 C CA . VAL A 1 97 ? 19.984 -3.151 -14.061 1.00 96.62 97 VAL A CA 1
ATOM 729 C C . VAL A 1 97 ? 19.048 -4.322 -14.367 1.00 96.62 97 VAL A C 1
ATOM 731 O O . VAL A 1 97 ? 19.532 -5.423 -14.644 1.00 96.62 97 VAL A O 1
ATOM 734 N N . ALA A 1 98 ? 17.731 -4.100 -14.359 1.00 95.25 98 ALA A N 1
ATOM 735 C CA . ALA A 1 98 ? 16.739 -5.133 -14.646 1.00 95.25 98 ALA A CA 1
ATOM 736 C C . ALA A 1 98 ? 16.924 -5.711 -16.056 1.00 95.25 98 ALA A C 1
ATOM 738 O O . ALA A 1 98 ? 17.063 -6.925 -16.201 1.00 95.25 98 ALA A O 1
ATOM 739 N N . ARG A 1 99 ? 17.039 -4.854 -17.078 1.00 93.62 99 ARG A N 1
ATOM 740 C CA . ARG A 1 99 ? 17.245 -5.264 -18.479 1.00 93.62 99 ARG A CA 1
ATOM 741 C C . ARG A 1 99 ? 18.560 -6.011 -18.691 1.00 93.62 99 ARG A C 1
ATOM 743 O O . ARG A 1 99 ? 18.621 -6.945 -19.490 1.00 93.62 99 ARG A O 1
ATOM 750 N N . LYS A 1 100 ? 19.616 -5.635 -17.964 1.00 96.75 100 LYS A N 1
ATOM 751 C CA . LYS A 1 100 ? 20.906 -6.335 -18.014 1.00 96.75 100 LYS A CA 1
ATOM 752 C C . LYS A 1 100 ? 20.827 -7.749 -17.434 1.00 96.75 100 LYS A C 1
ATOM 754 O O . LYS A 1 100 ? 21.483 -8.652 -17.951 1.00 96.75 100 LYS A O 1
ATOM 759 N N . LEU A 1 101 ? 20.085 -7.931 -16.342 1.00 97.81 101 LEU A N 1
ATOM 760 C CA . LEU A 1 101 ? 19.969 -9.217 -15.647 1.00 97.81 101 LEU A CA 1
ATOM 761 C C . LEU A 1 101 ? 18.910 -10.131 -16.270 1.00 97.81 101 LEU A C 1
ATOM 763 O O . LEU A 1 101 ? 19.064 -11.351 -16.240 1.00 97.81 101 LEU A O 1
ATOM 767 N N . ILE A 1 102 ? 17.854 -9.545 -16.829 1.00 96.19 102 ILE A N 1
ATOM 768 C CA . ILE A 1 102 ? 16.708 -10.239 -17.410 1.00 96.19 102 ILE A CA 1
ATOM 769 C C . ILE A 1 102 ? 16.447 -9.627 -18.797 1.00 96.19 102 ILE A C 1
ATOM 771 O O . ILE A 1 102 ? 15.636 -8.708 -18.934 1.00 96.19 102 ILE A O 1
ATOM 775 N N . PRO A 1 103 ? 17.156 -10.092 -19.842 1.00 93.94 103 PRO A N 1
ATOM 776 C CA . PRO A 1 103 ? 16.951 -9.593 -21.196 1.00 93.94 103 PRO A CA 1
ATOM 777 C C . PRO A 1 103 ? 15.495 -9.766 -21.645 1.00 93.94 103 PRO A C 1
ATOM 779 O O . PRO A 1 103 ? 14.950 -10.865 -21.567 1.00 93.94 103 PRO A O 1
ATOM 782 N N . GLY A 1 104 ? 14.883 -8.683 -22.131 1.00 89.56 104 GLY A N 1
ATOM 783 C CA . GLY A 1 104 ? 13.485 -8.671 -22.575 1.00 89.56 104 GLY A CA 1
ATOM 784 C C . GLY A 1 104 ? 12.452 -8.539 -21.453 1.00 89.56 104 GLY A C 1
ATOM 785 O O . GLY A 1 104 ? 11.274 -8.760 -21.708 1.00 89.56 104 GLY A O 1
ATOM 786 N N . VAL A 1 105 ? 12.865 -8.206 -20.223 1.00 92.62 105 VAL A N 1
ATOM 787 C CA . VAL A 1 105 ? 11.913 -7.855 -19.162 1.00 92.62 105 VAL A CA 1
ATOM 788 C C . VAL A 1 105 ? 11.123 -6.608 -19.558 1.00 92.62 105 VAL A C 1
ATOM 790 O O . VAL A 1 105 ? 11.719 -5.611 -19.964 1.00 92.62 105 VAL A O 1
ATOM 793 N N . ALA A 1 106 ? 9.801 -6.688 -19.415 1.00 91.44 106 ALA A N 1
ATOM 794 C CA . ALA A 1 106 ? 8.911 -5.542 -19.478 1.00 91.44 106 ALA A CA 1
ATOM 795 C C . ALA A 1 106 ? 8.600 -5.060 -18.057 1.00 91.44 106 ALA A C 1
ATOM 797 O O . ALA A 1 106 ? 8.393 -5.884 -17.158 1.00 91.44 106 ALA A O 1
ATOM 798 N N . LEU A 1 107 ? 8.572 -3.749 -17.839 1.00 90.69 107 LEU A N 1
ATOM 799 C CA . LEU A 1 107 ? 8.351 -3.144 -16.530 1.00 90.69 107 LEU A CA 1
ATOM 800 C C . LEU A 1 107 ? 7.017 -2.405 -16.433 1.00 90.69 107 LEU A C 1
ATOM 802 O O . LEU A 1 107 ? 6.432 -1.946 -17.411 1.00 90.69 107 LEU A O 1
ATOM 806 N N . GLY A 1 108 ? 6.557 -2.293 -15.193 1.00 90.88 108 GLY A N 1
ATOM 807 C CA . GLY A 1 108 ? 5.475 -1.417 -14.791 1.00 90.88 108 GLY A CA 1
ATOM 808 C C . GLY A 1 108 ? 5.843 -0.732 -13.482 1.00 90.88 108 GLY A C 1
ATOM 809 O O . GLY A 1 108 ? 6.618 -1.279 -12.691 1.00 90.88 108 GLY A O 1
ATOM 810 N N . ALA A 1 109 ? 5.307 0.460 -13.255 1.00 90.44 109 ALA A N 1
ATOM 811 C CA . ALA A 1 109 ? 5.516 1.206 -12.027 1.00 90.44 109 ALA A CA 1
ATOM 812 C C . ALA A 1 109 ? 4.227 1.876 -11.549 1.00 90.44 109 ALA A C 1
ATOM 814 O O . ALA A 1 109 ? 3.400 2.336 -12.339 1.00 90.44 109 ALA A O 1
ATOM 815 N N . ASP A 1 110 ? 4.102 1.948 -10.227 1.00 91.00 110 ASP A N 1
ATOM 816 C CA . ASP A 1 110 ? 3.043 2.678 -9.549 1.00 91.00 110 ASP A CA 1
ATOM 817 C C . ASP A 1 110 ? 3.566 4.047 -9.130 1.00 91.00 110 ASP A C 1
ATOM 819 O O . ASP A 1 110 ? 4.625 4.175 -8.502 1.00 91.00 110 ASP A O 1
ATOM 823 N N . MET A 1 111 ? 2.802 5.078 -9.461 1.00 89.81 111 MET A N 1
ATOM 824 C CA . MET A 1 111 ? 3.183 6.459 -9.234 1.00 89.81 111 MET A CA 1
ATOM 825 C C . MET A 1 111 ? 2.550 6.995 -7.943 1.00 89.81 111 MET A C 1
ATOM 827 O O . MET A 1 111 ? 1.436 6.612 -7.576 1.00 89.81 111 MET A O 1
ATOM 831 N N . PRO A 1 112 ? 3.213 7.929 -7.238 1.00 86.31 112 PRO A N 1
ATOM 832 C CA . PRO A 1 112 ? 2.675 8.516 -6.007 1.00 86.31 112 PRO A CA 1
ATOM 833 C C . PRO A 1 112 ? 1.354 9.272 -6.181 1.00 86.31 112 PRO A C 1
ATOM 835 O O . PRO A 1 112 ? 0.620 9.446 -5.211 1.00 86.31 112 PRO A O 1
ATOM 838 N N . ASP A 1 113 ? 1.052 9.727 -7.399 1.00 87.06 113 ASP A N 1
ATOM 839 C CA . ASP A 1 113 ? -0.223 10.360 -7.748 1.00 87.06 113 ASP A CA 1
ATOM 840 C C . ASP A 1 113 ? -1.360 9.346 -7.976 1.00 87.06 113 ASP A C 1
ATOM 842 O O . ASP A 1 113 ? -2.496 9.739 -8.239 1.00 87.06 113 ASP A O 1
ATOM 846 N N . GLY A 1 114 ? -1.070 8.051 -7.825 1.00 83.50 114 GLY A N 1
ATOM 847 C CA . GLY A 1 114 ? -2.010 6.952 -8.003 1.00 83.50 114 GLY A CA 1
ATOM 848 C C . GLY A 1 114 ? -2.129 6.460 -9.443 1.00 83.50 114 GLY A C 1
ATOM 849 O O . GLY A 1 114 ? -2.925 5.557 -9.681 1.00 83.50 114 GLY A O 1
ATOM 850 N N . SER A 1 115 ? -1.374 7.028 -10.390 1.00 88.44 115 SER A N 1
ATOM 851 C CA . SER A 1 115 ? -1.309 6.494 -11.750 1.00 88.44 115 SER A CA 1
ATOM 852 C C . SER A 1 115 ? -0.443 5.235 -11.822 1.00 88.44 115 SER A C 1
ATOM 854 O O . SER A 1 115 ? 0.451 5.013 -11.004 1.00 88.44 115 SER A O 1
ATOM 856 N N . HIS A 1 116 ? -0.719 4.405 -12.821 1.00 90.06 116 HIS A N 1
ATOM 857 C CA . HIS A 1 116 ? 0.046 3.206 -13.133 1.00 90.06 116 HIS A CA 1
ATOM 858 C C . HIS A 1 116 ? 0.639 3.381 -14.530 1.00 90.06 116 HIS A C 1
ATOM 860 O O . HIS A 1 116 ? -0.075 3.792 -15.445 1.00 90.06 116 HIS A O 1
ATOM 866 N N . ILE A 1 117 ? 1.928 3.106 -14.704 1.00 90.94 117 ILE A N 1
ATOM 867 C CA . ILE A 1 117 ? 2.607 3.183 -16.003 1.00 90.94 117 ILE A CA 1
ATOM 868 C C . ILE A 1 117 ? 3.166 1.821 -16.369 1.00 90.94 117 ILE A C 1
ATOM 870 O O . ILE A 1 117 ? 3.884 1.225 -15.572 1.00 90.94 117 ILE A O 1
ATOM 874 N N . TRP A 1 118 ? 2.846 1.323 -17.558 1.00 92.31 118 TRP A N 1
ATOM 875 C CA . TRP A 1 118 ? 3.291 0.012 -18.029 1.00 92.31 118 TRP A CA 1
ATOM 876 C C . TRP A 1 118 ? 3.983 0.130 -19.380 1.00 92.31 118 TRP A C 1
ATOM 878 O O . TRP A 1 118 ? 3.574 0.915 -20.238 1.00 92.31 118 TRP A O 1
ATOM 888 N N . GLU A 1 119 ? 5.007 -0.687 -19.595 1.00 90.94 119 GLU A N 1
ATOM 889 C CA . GLU A 1 119 ? 5.547 -0.893 -20.932 1.00 90.94 119 GLU A CA 1
ATOM 890 C C . GLU A 1 119 ? 4.544 -1.631 -21.822 1.00 90.94 119 GLU A C 1
ATOM 892 O O . GLU A 1 119 ? 3.687 -2.375 -21.348 1.00 90.94 119 GLU A O 1
ATOM 897 N N . THR A 1 120 ? 4.669 -1.451 -23.139 1.00 86.69 120 THR A N 1
ATOM 898 C CA . THR A 1 120 ? 3.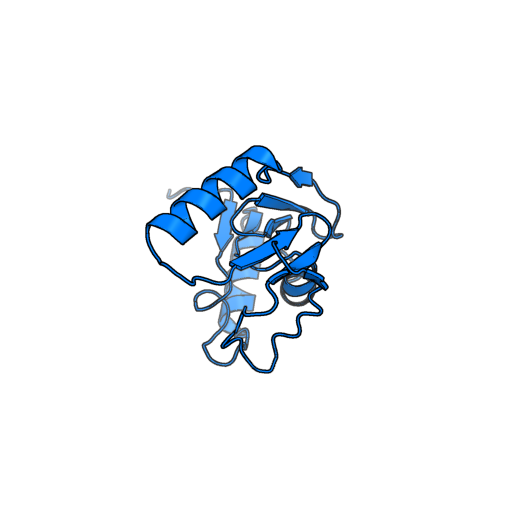768 -2.090 -24.120 1.00 86.69 120 THR A CA 1
ATOM 899 C C . THR A 1 120 ? 3.745 -3.614 -23.994 1.00 86.69 120 THR A C 1
ATOM 901 O O . THR A 1 120 ? 2.695 -4.228 -24.168 1.00 86.69 120 THR A O 1
ATOM 904 N N . ASP A 1 121 ? 4.886 -4.209 -23.649 1.00 88.88 121 ASP A N 1
ATOM 905 C CA . ASP A 1 121 ? 5.034 -5.657 -23.509 1.00 88.88 121 ASP A CA 1
ATOM 906 C C . ASP A 1 121 ? 4.784 -6.147 -2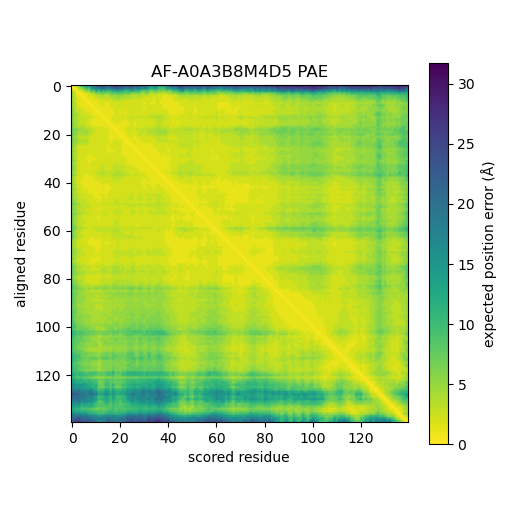2.068 1.00 88.88 121 ASP A C 1
ATOM 908 O O . ASP A 1 121 ? 4.969 -7.331 -21.776 1.00 88.88 121 ASP A O 1
ATOM 912 N N . PHE A 1 122 ? 4.377 -5.264 -21.145 1.00 90.19 122 PHE A N 1
ATOM 913 C CA . PHE A 1 122 ? 4.081 -5.650 -19.767 1.00 90.19 122 PHE A CA 1
ATOM 914 C C . PHE A 1 122 ? 2.814 -6.506 -19.712 1.00 90.19 122 PHE A C 1
ATOM 916 O O . PHE A 1 122 ? 1.742 -6.119 -20.177 1.00 90.19 122 PHE A O 1
ATOM 923 N N . THR A 1 123 ? 2.932 -7.677 -19.092 1.00 87.25 123 THR A N 1
ATOM 924 C CA . THR A 1 123 ? 1.816 -8.597 -18.862 1.00 87.25 123 THR A CA 1
ATOM 925 C C . THR A 1 123 ? 1.628 -8.817 -17.371 1.00 87.25 123 THR A C 1
ATOM 927 O O . THR A 1 123 ? 2.613 -8.984 -16.651 1.00 87.25 123 THR A O 1
ATOM 930 N N . HIS A 1 124 ? 0.381 -8.906 -16.915 1.00 84.12 124 HIS A N 1
ATOM 931 C CA . HIS A 1 124 ? 0.058 -9.206 -15.524 1.00 84.12 124 HIS A CA 1
ATOM 932 C C . HIS A 1 124 ? -0.761 -10.492 -15.382 1.00 84.12 124 HIS A C 1
ATOM 934 O O . HIS A 1 124 ? -1.474 -10.896 -16.296 1.00 84.12 124 HIS A O 1
ATOM 940 N N . ASP A 1 125 ? -0.707 -11.080 -14.187 1.00 82.12 125 ASP A N 1
ATOM 941 C CA . ASP A 1 125 ? -1.608 -12.148 -13.725 1.00 82.12 125 ASP A CA 1
ATOM 942 C C . ASP A 1 125 ? -2.359 -11.687 -12.462 1.00 82.12 125 ASP A C 1
ATOM 944 O O . ASP A 1 125 ? -2.481 -12.398 -11.465 1.00 82.12 125 ASP A O 1
ATOM 948 N N . PHE A 1 126 ? -2.760 -10.410 -12.447 1.00 77.44 126 PHE A N 1
ATOM 949 C CA . PHE A 1 126 ? -3.530 -9.854 -11.340 1.00 77.44 126 PHE A CA 1
ATOM 950 C C . PHE A 1 126 ? -4.898 -10.546 -11.187 1.00 77.44 126 PHE A C 1
ATOM 952 O O . PHE A 1 126 ? -5.493 -10.965 -12.184 1.00 77.44 126 PHE A O 1
ATOM 959 N N . PRO A 1 127 ? -5.429 -10.633 -9.952 1.00 69.75 127 PRO A N 1
ATOM 960 C CA . PRO A 1 127 ? -6.787 -11.109 -9.700 1.00 69.75 127 PRO A CA 1
ATOM 961 C C . PRO A 1 127 ? -7.847 -10.347 -10.511 1.00 69.75 127 PRO A C 1
ATOM 963 O O . PRO A 1 127 ? -7.686 -9.168 -10.805 1.00 69.75 127 PRO A O 1
ATOM 966 N N . ALA A 1 128 ? -8.968 -10.994 -10.839 1.00 67.19 128 ALA A N 1
ATOM 967 C CA . ALA A 1 128 ? -10.019 -10.391 -11.670 1.00 67.19 128 ALA A CA 1
ATOM 968 C C . ALA A 1 128 ? -10.717 -9.170 -11.032 1.00 67.19 128 ALA A C 1
ATOM 970 O O . ALA A 1 128 ? -11.362 -8.396 -11.733 1.00 67.19 128 ALA A O 1
ATOM 971 N N . ASP A 1 129 ? -10.626 -9.011 -9.712 1.00 61.91 129 ASP A N 1
ATOM 972 C CA . ASP A 1 129 ? -11.106 -7.846 -8.961 1.00 61.91 129 ASP A CA 1
ATOM 973 C C . ASP A 1 129 ? -10.060 -6.720 -8.861 1.00 61.91 129 ASP A C 1
ATOM 975 O O . ASP A 1 129 ? -10.321 -5.682 -8.250 1.00 61.91 129 ASP A O 1
ATOM 979 N N . PHE A 1 130 ? -8.886 -6.914 -9.465 1.00 67.69 130 PHE A N 1
ATOM 980 C CA . PHE A 1 130 ? -7.807 -5.942 -9.533 1.00 67.69 130 PHE A CA 1
ATOM 981 C C . PHE A 1 130 ? -7.891 -5.167 -10.851 1.00 67.69 130 PHE A C 1
ATOM 983 O O . PHE A 1 130 ? -7.302 -5.545 -11.862 1.00 67.69 130 PHE A O 1
ATOM 990 N N . ASP A 1 131 ? -8.668 -4.086 -10.834 1.00 68.19 131 ASP A N 1
ATOM 991 C CA . ASP A 1 131 ? -8.799 -3.176 -11.972 1.00 68.19 131 ASP A CA 1
ATOM 992 C C . ASP A 1 131 ? -7.697 -2.109 -11.917 1.00 68.19 131 ASP A C 1
ATOM 994 O O . ASP A 1 131 ? -7.582 -1.367 -10.934 1.00 68.19 131 ASP A O 1
ATOM 998 N N . VAL A 1 132 ? -6.861 -2.063 -12.955 1.00 78.25 132 VAL A N 1
ATOM 999 C CA . VAL A 1 132 ? -5.782 -1.083 -13.095 1.00 78.25 132 VAL A CA 1
ATOM 1000 C C . VAL A 1 132 ? -5.865 -0.448 -14.471 1.00 78.25 132 VAL A C 1
ATOM 1002 O O . VAL A 1 132 ? -5.579 -1.083 -15.484 1.00 78.25 132 VAL A O 1
ATOM 1005 N N . ASP A 1 133 ? -6.213 0.834 -14.484 1.00 82.75 133 ASP A N 1
ATOM 1006 C CA . ASP A 1 133 ? -6.127 1.671 -15.675 1.00 82.75 133 ASP A CA 1
ATOM 1007 C C . ASP A 1 133 ? -4.698 2.217 -15.790 1.00 82.75 133 ASP A C 1
ATOM 1009 O O . ASP A 1 133 ? -4.340 3.226 -15.173 1.00 82.75 133 ASP A O 1
ATOM 1013 N N . ALA A 1 134 ? -3.845 1.476 -16.498 1.00 85.62 134 ALA A N 1
ATOM 1014 C CA . ALA A 1 134 ? -2.450 1.842 -16.694 1.00 85.62 134 ALA A CA 1
ATOM 1015 C C . ALA A 1 134 ? -2.234 2.622 -17.991 1.00 85.62 134 ALA A C 1
ATOM 1017 O O . ALA A 1 134 ? -2.706 2.252 -19.069 1.00 85.62 134 ALA A O 1
ATOM 1018 N N . LEU A 1 135 ? -1.419 3.669 -17.902 1.00 88.38 135 LEU A N 1
ATOM 1019 C C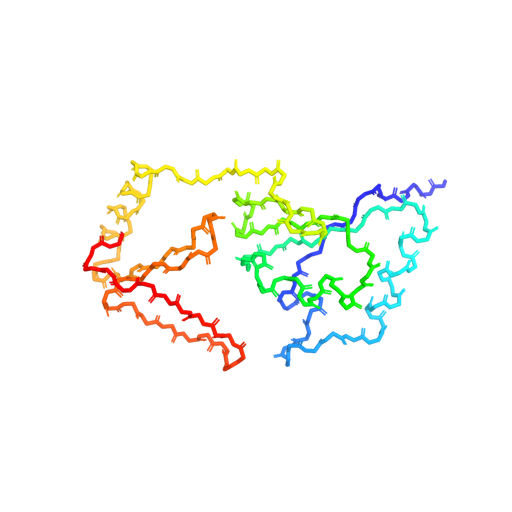A . LEU A 1 135 ? -0.897 4.362 -19.063 1.00 88.38 135 LEU A CA 1
ATOM 1020 C C . LEU A 1 135 ? 0.198 3.507 -19.707 1.00 88.38 135 LEU A C 1
ATOM 1022 O O . LEU A 1 135 ? 1.269 3.305 -19.133 1.00 88.38 135 LEU A O 1
ATOM 1026 N N . VAL A 1 136 ? -0.061 3.043 -20.927 1.00 87.75 136 VAL A N 1
ATOM 1027 C CA . VAL A 1 136 ? 0.933 2.312 -21.716 1.00 87.75 136 VAL A CA 1
ATOM 1028 C C . VAL A 1 136 ? 1.918 3.294 -22.342 1.00 87.75 136 VAL A C 1
ATOM 1030 O O . VAL A 1 136 ? 1.523 4.171 -23.116 1.00 87.75 136 VAL A O 1
ATOM 1033 N N . ILE A 1 137 ? 3.204 3.128 -22.039 1.00 83.25 137 ILE A N 1
ATOM 1034 C CA . ILE A 1 137 ? 4.297 3.943 -22.575 1.00 83.25 137 ILE A CA 1
ATOM 1035 C C . ILE A 1 137 ? 5.370 3.052 -23.232 1.00 83.25 137 ILE A C 1
ATOM 1037 O O . ILE A 1 137 ? 5.620 1.950 -22.752 1.00 83.25 137 ILE A O 1
ATOM 1041 N N . PRO A 1 138 ? 5.992 3.459 -24.360 1.00 70.94 138 PRO A N 1
ATOM 1042 C CA . PRO A 1 138 ? 6.921 2.584 -25.091 1.00 70.94 138 PRO A CA 1
ATOM 1043 C C . PRO A 1 138 ? 8.235 2.242 -24.365 1.00 70.94 138 PRO A C 1
ATOM 1045 O O . PRO A 1 138 ? 8.889 1.282 -24.753 1.00 70.94 138 PRO A O 1
ATOM 1048 N N . ASP A 1 139 ? 8.637 3.037 -23.370 1.00 67.12 139 ASP A N 1
ATOM 1049 C CA . ASP A 1 139 ? 9.875 2.885 -22.586 1.00 67.12 139 ASP A CA 1
ATOM 1050 C C . ASP A 1 139 ? 9.617 3.507 -21.204 1.00 67.12 139 ASP A C 1
ATOM 1052 O O . ASP A 1 139 ? 9.791 4.716 -21.029 1.00 67.12 139 ASP A O 1
ATOM 1056 N N . ALA A 1 140 ? 9.033 2.718 -20.296 1.00 59.34 140 ALA A N 1
ATOM 1057 C CA . ALA A 1 140 ? 8.514 3.193 -19.008 1.00 59.34 140 ALA A CA 1
ATOM 1058 C C . ALA A 1 140 ? 9.603 3.525 -17.986 1.00 59.34 140 ALA A C 1
ATOM 1060 O O . ALA A 1 140 ? 10.602 2.775 -17.912 1.00 59.34 140 ALA A O 1
#

Secondary structure (DSSP, 8-state):
-PPPPSEEEE-TBTTTB-TTSPBPHHHHHHHHHHHTTT-EEEEE-SS-HHHHHHHHHHHS-EEEEEEGGGTEEEETT--EEEE-PPPHHHHHHHHHHHHHHSTT---EEE-TTS-EEEETT------TT----EEEES--